Protein AF-A0A803M7W9-F1 (afdb_monomer)

Mean predicted aligned error: 14.73 Å

pLDDT: mean 76.26, std 19.42, range [33.97, 96.56]

Structure (mmCIF, N/CA/C/O backbone):
data_AF-A0A803M7W9-F1
#
_entry.id   AF-A0A803M7W9-F1
#
loop_
_atom_site.group_PDB
_atom_site.id
_atom_site.type_symbol
_atom_site.label_atom_id
_atom_site.label_alt_id
_atom_site.label_comp_id
_atom_site.label_asym_id
_atom_site.label_entity_id
_atom_site.label_seq_id
_atom_site.pdbx_PDB_ins_code
_atom_site.Cartn_x
_atom_site.Cartn_y
_atom_site.Cartn_z
_atom_site.occupancy
_atom_site.B_iso_or_equiv
_atom_site.auth_seq_id
_atom_site.auth_comp_id
_atom_site.auth_asym_id
_atom_site.auth_atom_id
_atom_site.pdbx_PDB_model_num
ATOM 1 N N . MET A 1 1 ? 50.400 -25.600 -56.931 1.00 33.97 1 MET A N 1
ATOM 2 C CA . MET A 1 1 ? 50.705 -24.636 -55.853 1.00 33.97 1 MET A CA 1
ATOM 3 C C . MET A 1 1 ? 49.867 -23.385 -56.108 1.00 33.97 1 MET A C 1
ATOM 5 O O . MET A 1 1 ? 50.230 -22.565 -56.934 1.00 33.97 1 MET A O 1
ATOM 9 N N . GLN A 1 2 ? 48.670 -23.325 -55.527 1.00 36.06 2 GLN A N 1
ATOM 10 C CA . GLN A 1 2 ? 47.746 -22.185 -55.587 1.00 36.06 2 GLN A CA 1
ATOM 11 C C . GLN A 1 2 ? 47.377 -21.921 -54.132 1.00 36.06 2 GLN A C 1
ATOM 13 O O . GLN A 1 2 ? 46.482 -22.555 -53.584 1.00 36.06 2 GLN A O 1
ATOM 18 N N . VAL A 1 3 ? 48.189 -21.105 -53.475 1.00 47.28 3 VAL A N 1
ATOM 19 C CA . VAL A 1 3 ? 47.951 -20.665 -52.103 1.00 47.28 3 VAL A CA 1
ATOM 20 C C . VAL A 1 3 ? 47.533 -19.197 -52.202 1.00 47.28 3 VAL A C 1
ATOM 22 O O . VAL A 1 3 ? 48.064 -18.476 -53.047 1.00 47.28 3 VAL A O 1
ATOM 25 N N . TRP A 1 4 ? 46.602 -18.789 -51.337 1.00 38.56 4 TRP A N 1
ATOM 26 C CA . TRP A 1 4 ? 46.181 -17.406 -51.062 1.00 38.56 4 TRP A CA 1
ATOM 27 C C . TRP A 1 4 ? 45.102 -16.800 -51.976 1.00 38.56 4 TRP A C 1
ATOM 29 O O . TRP A 1 4 ? 45.329 -15.832 -52.696 1.00 38.56 4 TRP A O 1
ATOM 39 N N . ARG A 1 5 ? 43.862 -17.301 -51.867 1.00 45.03 5 ARG A N 1
ATOM 40 C CA . ARG A 1 5 ? 42.649 -16.506 -52.170 1.00 45.03 5 ARG A CA 1
ATOM 41 C C . ARG A 1 5 ? 41.534 -16.600 -51.111 1.00 45.03 5 ARG A C 1
ATOM 43 O O . ARG A 1 5 ? 40.430 -16.140 -51.372 1.00 45.03 5 ARG A O 1
ATOM 50 N N . SER A 1 6 ? 41.803 -17.145 -49.918 1.00 45.88 6 SER A N 1
ATOM 51 C CA . SER A 1 6 ? 40.768 -17.381 -48.891 1.00 45.88 6 SER A CA 1
ATOM 52 C C . SER A 1 6 ? 40.948 -16.633 -47.562 1.00 45.88 6 SER A C 1
ATOM 54 O O . SER A 1 6 ? 39.959 -16.455 -46.861 1.00 45.88 6 SER A O 1
ATOM 56 N N . GLU A 1 7 ? 42.140 -16.148 -47.198 1.00 44.06 7 GLU A N 1
ATOM 57 C CA . GLU A 1 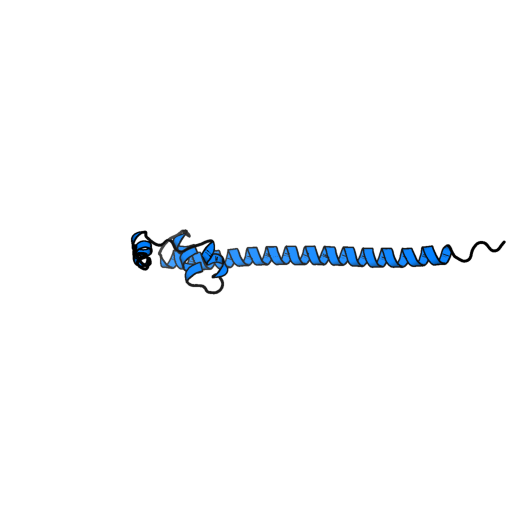7 ? 42.350 -15.581 -45.847 1.00 44.06 7 GLU A CA 1
ATOM 58 C C . GLU A 1 7 ? 41.916 -14.119 -45.683 1.00 44.06 7 GLU A C 1
ATOM 60 O O . GLU A 1 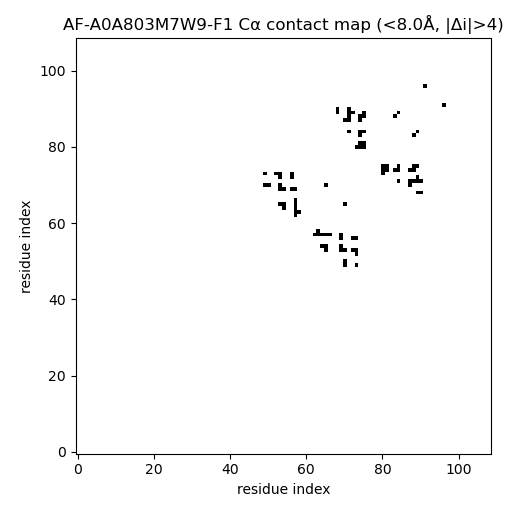7 ? 41.467 -13.738 -44.603 1.00 44.06 7 GLU A O 1
ATOM 65 N N . VAL A 1 8 ? 41.951 -13.312 -46.748 1.00 47.84 8 VAL A N 1
ATOM 66 C CA . VAL A 1 8 ? 41.541 -11.893 -46.674 1.00 47.84 8 VAL A CA 1
ATOM 67 C C . VAL A 1 8 ? 40.015 -11.746 -46.652 1.00 47.84 8 VAL A C 1
ATOM 69 O O . VAL A 1 8 ? 39.475 -10.840 -46.028 1.00 47.84 8 VAL A O 1
ATOM 72 N N . VAL A 1 9 ? 39.291 -12.668 -47.293 1.00 51.97 9 VAL A N 1
ATOM 73 C CA . VAL A 1 9 ? 37.819 -12.642 -47.308 1.00 51.97 9 VAL A CA 1
ATOM 74 C C . VAL A 1 9 ? 37.250 -13.101 -45.961 1.00 51.97 9 VAL A C 1
ATOM 76 O O . VAL A 1 9 ? 36.234 -12.572 -45.522 1.00 51.97 9 VAL A O 1
ATOM 79 N N . PHE A 1 10 ? 37.926 -14.017 -45.260 1.00 42.16 10 PHE A N 1
ATOM 80 C CA . PHE A 1 10 ? 37.478 -14.507 -43.952 1.00 42.16 10 PHE A CA 1
ATOM 81 C C . PHE A 1 10 ? 37.709 -13.502 -42.813 1.00 42.16 10 PHE A C 1
ATOM 83 O O . PHE A 1 10 ? 36.882 -13.402 -41.910 1.00 42.16 10 PHE A O 1
ATOM 90 N N . THR A 1 11 ? 38.790 -12.720 -42.866 1.00 45.00 11 THR A N 1
ATOM 91 C CA . THR A 1 11 ? 39.083 -11.697 -41.845 1.00 45.00 11 THR A CA 1
ATOM 92 C C . THR A 1 11 ? 38.130 -10.503 -41.941 1.00 45.00 11 THR A C 1
ATOM 94 O O . THR A 1 11 ? 37.553 -10.104 -40.934 1.00 45.00 11 THR A O 1
ATOM 97 N N . VAL A 1 12 ? 37.828 -10.016 -43.150 1.00 51.59 12 VAL A N 1
ATOM 98 C CA . VAL A 1 12 ? 36.891 -8.888 -43.332 1.00 51.59 12 VAL A CA 1
ATOM 99 C C . VAL A 1 12 ? 35.432 -9.267 -43.016 1.00 51.59 12 VAL A C 1
ATOM 101 O O . VAL A 1 12 ? 34.647 -8.412 -42.603 1.00 51.59 12 VAL A O 1
ATOM 104 N N . LEU A 1 13 ? 35.038 -10.537 -43.169 1.00 45.91 13 LEU A N 1
ATOM 105 C CA . LEU A 1 13 ? 33.696 -11.008 -42.789 1.00 45.91 13 LEU A CA 1
ATOM 106 C C . LEU A 1 13 ? 33.523 -11.140 -41.267 1.00 45.91 13 LEU A C 1
ATOM 108 O O . LEU A 1 13 ? 32.480 -10.740 -40.753 1.00 45.91 13 LEU A O 1
ATOM 112 N N . LEU A 1 14 ? 34.546 -11.605 -40.541 1.00 48.97 14 LEU A N 1
ATOM 113 C CA . LEU A 1 14 ? 34.492 -11.724 -39.078 1.00 48.97 14 LEU A CA 1
ATOM 114 C C . LEU A 1 14 ? 34.561 -10.360 -38.368 1.00 48.97 14 LEU A C 1
ATOM 116 O O . LEU A 1 14 ? 33.850 -10.151 -37.382 1.00 48.97 14 LEU A O 1
ATOM 120 N N . ASP A 1 15 ? 35.318 -9.396 -38.899 1.00 44.28 15 ASP A N 1
ATOM 121 C CA . ASP A 1 15 ? 35.397 -8.045 -38.323 1.00 44.28 15 ASP A CA 1
ATOM 122 C C . ASP A 1 15 ? 34.069 -7.265 -38.455 1.00 44.28 15 ASP A C 1
ATOM 124 O O . ASP A 1 15 ? 33.672 -6.531 -37.547 1.00 44.28 15 ASP A O 1
ATOM 128 N N . ASN A 1 16 ? 33.303 -7.499 -39.530 1.00 45.59 16 ASN A N 1
ATOM 129 C CA . ASN A 1 16 ? 31.977 -6.895 -39.742 1.00 45.59 16 ASN A CA 1
ATOM 130 C C . ASN A 1 16 ? 30.863 -7.486 -38.855 1.00 45.59 16 ASN A C 1
ATOM 132 O O . ASN A 1 16 ? 29.807 -6.863 -38.674 1.00 45.59 16 ASN A O 1
ATOM 136 N N . GLU A 1 17 ? 31.060 -8.691 -38.326 1.00 47.12 17 GLU A N 1
ATOM 137 C CA . GLU A 1 17 ? 30.084 -9.392 -37.487 1.00 47.12 17 GLU A CA 1
ATOM 138 C C . GLU A 1 17 ? 30.310 -9.073 -35.996 1.00 47.12 17 GLU A C 1
ATOM 140 O O . GLU A 1 17 ? 29.358 -8.787 -35.263 1.00 47.12 17 GLU A O 1
ATOM 145 N N . VAL A 1 18 ? 31.577 -8.947 -35.575 1.00 51.62 18 VAL A N 1
ATOM 146 C CA . VAL A 1 18 ? 31.982 -8.543 -34.214 1.00 51.62 18 VAL A CA 1
ATOM 147 C C . VAL A 1 18 ? 31.575 -7.101 -33.875 1.00 51.62 18 VAL A C 1
ATOM 149 O O . VAL A 1 18 ? 31.177 -6.827 -32.735 1.00 51.62 18 VAL A O 1
ATOM 152 N N . ASP A 1 19 ? 31.617 -6.174 -34.837 1.00 50.53 19 ASP A N 1
ATOM 153 C CA . ASP A 1 19 ? 31.174 -4.788 -34.620 1.00 50.53 19 ASP A CA 1
ATOM 154 C C . ASP A 1 19 ? 29.651 -4.639 -34.556 1.00 50.53 19 ASP A C 1
ATOM 156 O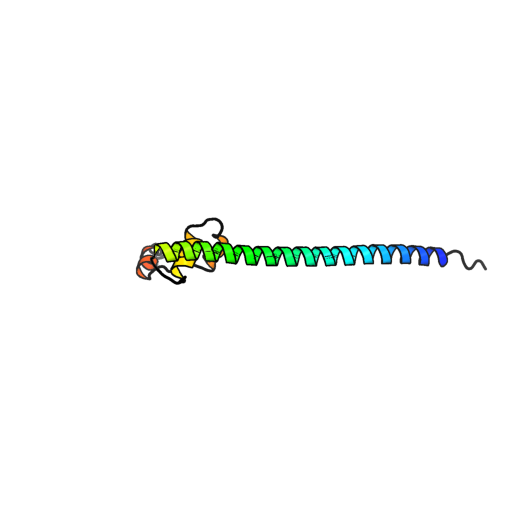 O . ASP A 1 19 ? 29.137 -3.902 -33.704 1.00 50.53 19 ASP A O 1
ATOM 160 N N . ARG A 1 20 ? 28.907 -5.421 -35.349 1.00 54.78 20 ARG A N 1
ATOM 161 C CA . ARG A 1 20 ? 27.443 -5.503 -35.231 1.00 54.78 20 ARG A CA 1
ATOM 162 C C . ARG A 1 20 ? 27.012 -6.079 -33.882 1.00 54.78 20 ARG A C 1
ATOM 164 O O . ARG A 1 20 ? 26.063 -5.577 -33.278 1.00 54.78 20 ARG A O 1
ATOM 171 N N . ASP A 1 21 ? 27.733 -7.068 -33.363 1.00 56.62 21 ASP A N 1
ATOM 172 C CA . ASP A 1 21 ? 27.448 -7.658 -32.053 1.00 56.62 21 ASP A CA 1
ATOM 173 C C . ASP A 1 21 ? 27.929 -6.810 -30.869 1.00 56.62 21 ASP A C 1
ATOM 175 O O . ASP A 1 21 ? 27.348 -6.891 -29.782 1.00 56.62 21 ASP A O 1
ATOM 179 N N . ARG A 1 22 ? 28.940 -5.947 -31.037 1.00 58.50 22 ARG A N 1
ATOM 180 C CA . ARG A 1 22 ? 29.287 -4.921 -30.034 1.00 58.50 22 ARG A CA 1
ATOM 181 C C . ARG A 1 22 ? 28.228 -3.827 -29.953 1.00 58.50 22 ARG A C 1
ATOM 183 O O . ARG A 1 22 ? 27.827 -3.479 -28.841 1.00 58.50 22 ARG A O 1
ATOM 190 N N . GLY A 1 23 ? 27.733 -3.338 -31.092 1.00 62.47 23 GLY A N 1
ATOM 191 C CA . GLY A 1 23 ? 26.617 -2.388 -31.138 1.00 62.47 23 GLY A CA 1
ATOM 192 C C . GLY A 1 23 ? 25.355 -2.963 -30.493 1.00 62.47 23 GLY A C 1
ATOM 193 O O . GLY A 1 23 ? 24.776 -2.349 -29.601 1.00 62.47 23 GLY A O 1
ATOM 194 N N . ARG A 1 24 ? 25.001 -4.206 -30.840 1.00 60.47 24 ARG A N 1
ATOM 195 C CA . ARG A 1 24 ? 23.835 -4.908 -30.280 1.00 60.47 24 ARG A CA 1
ATOM 196 C C . ARG A 1 24 ? 23.965 -5.181 -28.778 1.00 60.47 24 ARG A C 1
ATOM 198 O O . ARG A 1 24 ? 22.987 -5.041 -28.050 1.00 60.47 24 ARG A O 1
ATOM 205 N N . ARG A 1 25 ? 25.160 -5.539 -28.285 1.00 59.97 25 ARG A N 1
ATOM 206 C CA . ARG A 1 25 ? 25.415 -5.730 -26.843 1.00 59.97 25 ARG A CA 1
ATOM 207 C C . ARG A 1 25 ? 25.360 -4.423 -26.056 1.00 59.97 25 ARG A C 1
ATOM 209 O O . ARG A 1 25 ? 24.786 -4.422 -24.971 1.00 59.97 25 ARG A O 1
ATOM 216 N N . ARG A 1 26 ? 25.897 -3.323 -26.597 1.00 62.72 26 ARG A N 1
ATOM 217 C CA . ARG A 1 26 ? 25.788 -1.988 -25.980 1.00 62.72 26 ARG A CA 1
ATOM 218 C C . ARG A 1 26 ? 24.337 -1.525 -25.913 1.00 62.72 26 ARG A C 1
ATOM 220 O O . ARG A 1 26 ? 23.860 -1.215 -24.832 1.00 62.72 26 ARG A O 1
ATOM 227 N N . GLN A 1 27 ? 23.609 -1.617 -27.021 1.00 68.00 27 GLN A N 1
ATOM 228 C CA . GLN A 1 27 ? 22.204 -1.216 -27.094 1.00 68.00 27 GLN A CA 1
ATOM 229 C C . GLN A 1 27 ? 21.302 -2.085 -26.198 1.00 68.00 27 GLN A C 1
ATOM 231 O O . GLN A 1 27 ? 20.398 -1.581 -25.538 1.00 68.00 27 GLN A O 1
ATOM 236 N N . LYS A 1 28 ? 21.589 -3.392 -26.093 1.00 71.25 28 LYS A N 1
ATOM 237 C CA . LYS A 1 28 ? 20.929 -4.286 -25.128 1.00 71.25 28 LYS A CA 1
ATOM 238 C C . LYS A 1 28 ? 21.257 -3.907 -23.680 1.00 71.25 28 LYS A C 1
ATOM 240 O O . LYS A 1 28 ? 20.363 -3.925 -22.844 1.00 71.25 28 LYS A O 1
ATOM 245 N N . GLY A 1 29 ? 22.509 -3.558 -23.379 1.00 74.56 29 GLY A N 1
ATOM 246 C CA . GLY A 1 29 ? 22.921 -3.081 -22.056 1.00 74.56 29 GLY A CA 1
ATOM 247 C C . GLY A 1 29 ? 22.233 -1.773 -21.659 1.00 74.56 29 GLY A C 1
ATOM 248 O O . GLY A 1 29 ? 21.714 -1.669 -20.552 1.00 74.56 29 GLY A O 1
ATOM 249 N N . GLU A 1 30 ? 22.152 -0.814 -22.581 1.00 82.50 30 GLU A N 1
ATOM 250 C CA . GLU A 1 30 ? 21.441 0.456 -22.396 1.00 82.50 30 GLU A CA 1
ATOM 251 C C . GLU A 1 30 ? 19.937 0.248 -22.200 1.00 82.50 30 GLU A C 1
ATOM 253 O O . GLU A 1 30 ? 19.356 0.849 -21.301 1.00 82.50 30 GLU A O 1
ATOM 258 N N . TYR A 1 31 ? 19.313 -0.651 -22.969 1.00 81.75 31 TYR A N 1
ATOM 259 C CA . TYR A 1 31 ? 17.903 -1.004 -22.788 1.00 81.75 31 TYR A CA 1
ATOM 260 C C . TYR A 1 31 ? 17.640 -1.628 -21.413 1.00 81.75 31 TYR A C 1
ATOM 262 O O . TYR A 1 31 ? 16.703 -1.237 -20.722 1.00 81.75 31 TYR A O 1
ATOM 270 N N . LEU A 1 32 ? 18.486 -2.572 -20.986 1.00 84.56 32 LEU A N 1
ATOM 271 C CA . LEU A 1 32 ? 18.369 -3.198 -19.668 1.00 84.56 32 LEU A CA 1
ATOM 272 C C . LEU A 1 32 ? 18.569 -2.180 -18.539 1.00 84.56 32 LEU A C 1
ATOM 274 O O . LEU A 1 32 ? 17.855 -2.229 -17.539 1.00 84.56 32 LEU A O 1
ATOM 278 N N . LEU A 1 33 ? 19.506 -1.241 -18.694 1.00 83.62 33 LEU A N 1
ATOM 279 C CA . LEU A 1 33 ? 19.714 -0.162 -17.732 1.00 83.62 33 LEU A CA 1
ATOM 280 C C . LEU A 1 33 ? 18.506 0.781 -17.678 1.00 83.62 33 LEU A C 1
ATOM 282 O O . LEU A 1 33 ? 18.021 1.084 -16.590 1.00 83.62 33 LEU A O 1
ATOM 286 N N . ALA A 1 34 ? 17.998 1.205 -18.835 1.00 89.25 34 ALA A N 1
ATOM 287 C CA . ALA A 1 34 ? 16.834 2.076 -18.929 1.00 89.25 34 ALA A CA 1
ATOM 288 C C . ALA A 1 34 ? 15.586 1.418 -18.327 1.00 89.25 34 ALA A C 1
ATOM 290 O O . ALA A 1 34 ? 14.879 2.059 -17.551 1.00 89.25 34 ALA A O 1
ATOM 291 N N . GLU A 1 35 ? 15.342 0.135 -18.609 1.00 91.50 35 GLU A N 1
ATOM 292 C CA . GLU A 1 35 ? 14.214 -0.594 -18.024 1.00 91.50 35 GLU A CA 1
ATOM 293 C C . GLU A 1 35 ? 14.388 -0.760 -16.510 1.00 91.50 35 GLU A C 1
ATOM 295 O O . GLU A 1 35 ? 13.444 -0.520 -15.763 1.00 91.50 35 GLU A O 1
ATOM 300 N N . ASN A 1 36 ? 15.597 -1.056 -16.021 1.00 92.06 36 ASN A N 1
ATOM 301 C CA . ASN A 1 36 ? 15.863 -1.106 -14.581 1.00 92.06 36 ASN A CA 1
ATOM 302 C C . ASN A 1 36 ? 15.587 0.237 -13.894 1.00 92.06 36 ASN A C 1
ATOM 304 O O . ASN A 1 36 ? 14.890 0.265 -12.881 1.00 92.06 36 ASN A O 1
ATOM 308 N N . ILE A 1 37 ? 16.078 1.349 -14.449 1.00 92.62 37 ILE A N 1
ATOM 309 C CA . ILE A 1 37 ? 15.814 2.698 -13.924 1.00 92.62 37 ILE A CA 1
ATOM 310 C C . ILE A 1 37 ? 14.309 2.977 -13.927 1.00 92.62 37 ILE A C 1
ATOM 312 O O . ILE A 1 37 ? 13.750 3.426 -12.927 1.00 92.62 37 ILE A O 1
ATOM 316 N N . ARG A 1 38 ? 13.622 2.648 -15.022 1.00 92.50 38 ARG A N 1
ATOM 317 C CA . ARG A 1 38 ? 12.176 2.830 -15.154 1.00 92.50 38 ARG A CA 1
ATOM 318 C C . ARG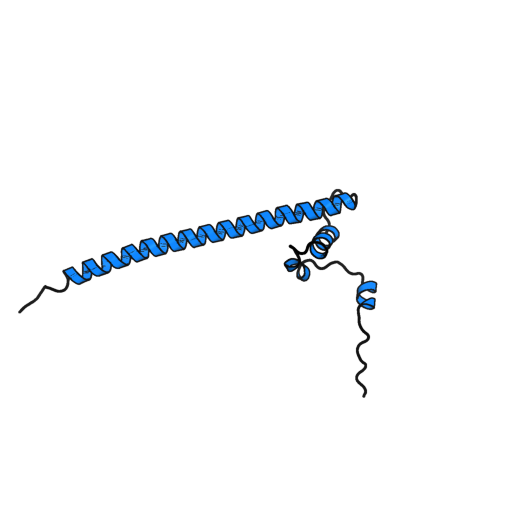 A 1 38 ? 11.393 2.035 -14.111 1.00 92.50 38 ARG A C 1
ATOM 320 O O . ARG A 1 38 ? 10.423 2.546 -13.551 1.00 92.50 38 ARG A O 1
ATOM 327 N N . LEU A 1 39 ? 11.806 0.800 -13.834 1.00 92.25 39 LEU A N 1
ATOM 328 C CA . LEU A 1 39 ? 11.208 -0.043 -12.800 1.00 92.25 39 LEU A CA 1
ATOM 329 C C . LEU A 1 39 ? 11.451 0.520 -11.393 1.00 92.25 39 LEU A C 1
ATOM 331 O O . LEU A 1 39 ? 10.527 0.490 -10.580 1.00 92.25 39 LEU A O 1
ATOM 335 N N . GLN A 1 40 ? 12.639 1.069 -11.108 1.00 92.12 40 GLN A N 1
ATOM 336 C CA . GLN A 1 40 ? 12.907 1.746 -9.831 1.00 92.12 40 GLN A CA 1
ATOM 337 C C . GLN A 1 40 ? 12.007 2.972 -9.643 1.00 92.12 40 GLN A C 1
ATOM 339 O O . GLN A 1 40 ? 11.304 3.058 -8.639 1.00 92.12 40 GLN A O 1
ATOM 344 N N . LEU A 1 41 ? 11.926 3.851 -10.646 1.00 93.69 41 LEU A N 1
ATOM 345 C CA . LEU A 1 41 ? 11.078 5.049 -10.597 1.00 9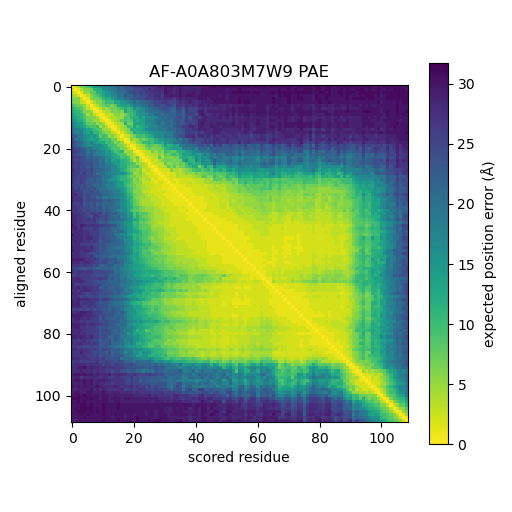3.69 41 LEU A CA 1
ATOM 346 C C . LEU A 1 41 ? 9.594 4.707 -10.401 1.00 93.69 41 LEU A C 1
ATOM 348 O O . LEU A 1 41 ? 8.877 5.387 -9.668 1.00 93.69 41 LEU A O 1
ATOM 352 N N . ARG A 1 42 ? 9.115 3.623 -11.025 1.00 94.62 42 ARG A N 1
ATOM 353 C CA . ARG A 1 42 ? 7.747 3.128 -10.809 1.00 94.62 42 ARG A CA 1
ATOM 354 C C . ARG A 1 42 ? 7.508 2.690 -9.366 1.00 94.62 42 ARG A C 1
ATOM 356 O O . ARG A 1 42 ? 6.440 2.978 -8.831 1.00 94.62 42 ARG A O 1
ATOM 363 N N . ARG A 1 43 ? 8.476 2.014 -8.738 1.00 93.94 43 ARG A N 1
ATOM 364 C CA . ARG A 1 43 ? 8.385 1.623 -7.323 1.00 93.94 43 ARG A CA 1
ATOM 365 C C . ARG A 1 43 ? 8.369 2.836 -6.402 1.00 93.94 43 ARG A C 1
ATOM 367 O O . ARG A 1 43 ? 7.523 2.899 -5.520 1.00 93.94 43 ARG A O 1
ATOM 374 N N . GLU A 1 44 ? 9.246 3.807 -6.631 1.00 94.62 44 GLU A N 1
ATOM 375 C CA . GLU A 1 44 ? 9.273 5.047 -5.846 1.00 94.62 44 GLU A CA 1
ATOM 376 C C . GLU A 1 44 ? 7.936 5.788 -5.932 1.00 94.62 44 GLU A C 1
ATOM 378 O O . GLU A 1 44 ? 7.365 6.157 -4.905 1.00 94.62 44 GLU A O 1
ATOM 383 N N . LYS A 1 45 ? 7.371 5.912 -7.141 1.00 94.81 45 LYS A N 1
ATOM 384 C CA . LYS A 1 45 ? 6.078 6.578 -7.324 1.00 94.81 45 LYS A CA 1
ATOM 385 C C . LYS A 1 45 ? 4.923 5.829 -6.666 1.00 94.81 45 LYS A C 1
ATOM 387 O O . LYS A 1 45 ? 4.014 6.460 -6.130 1.00 94.81 45 LYS A O 1
ATOM 392 N N . LEU A 1 46 ? 4.960 4.496 -6.688 1.00 94.44 46 LEU A N 1
ATOM 393 C CA . LEU A 1 46 ? 3.996 3.667 -5.971 1.00 94.44 46 LEU A CA 1
ATOM 394 C C . LEU A 1 46 ? 4.048 3.952 -4.465 1.00 94.44 46 LEU A C 1
ATOM 396 O O . LEU A 1 46 ? 3.001 4.173 -3.866 1.00 94.44 46 LEU A O 1
ATOM 400 N N . ILE A 1 47 ? 5.244 3.977 -3.868 1.00 94.75 47 ILE A N 1
ATOM 401 C CA . ILE A 1 47 ? 5.420 4.231 -2.431 1.00 94.75 47 ILE A CA 1
ATOM 402 C C . ILE A 1 47 ? 4.935 5.636 -2.063 1.00 94.75 47 ILE A C 1
ATOM 404 O O . ILE A 1 47 ? 4.255 5.791 -1.051 1.00 94.75 47 ILE A O 1
ATOM 408 N N . GLU A 1 48 ? 5.244 6.647 -2.876 1.00 95.31 48 GLU A N 1
ATOM 409 C CA . GLU A 1 48 ? 4.791 8.026 -2.661 1.00 95.31 48 GLU A CA 1
ATOM 410 C C . GLU A 1 48 ? 3.258 8.117 -2.636 1.00 95.31 48 GLU A C 1
ATOM 412 O O . GLU A 1 48 ? 2.685 8.635 -1.677 1.00 95.31 48 GLU A O 1
ATOM 417 N N . LEU A 1 49 ? 2.592 7.576 -3.664 1.00 94.94 49 LEU A N 1
ATOM 418 C CA . LEU A 1 49 ? 1.131 7.594 -3.754 1.00 94.94 49 LEU A CA 1
ATOM 419 C C . LEU A 1 49 ? 0.497 6.795 -2.614 1.00 94.94 49 LEU A C 1
ATOM 421 O O . LEU A 1 49 ? -0.381 7.308 -1.931 1.00 94.94 49 LEU A O 1
ATOM 425 N N . PHE A 1 50 ? 1.005 5.591 -2.347 1.00 95.00 50 PHE A N 1
ATOM 426 C CA . PHE A 1 50 ? 0.503 4.744 -1.269 1.00 95.00 50 PHE A CA 1
ATOM 427 C C . PHE A 1 50 ? 0.639 5.403 0.109 1.00 95.00 50 PHE A C 1
ATOM 429 O O . PHE A 1 50 ? -0.284 5.356 0.920 1.00 95.00 50 PHE A O 1
ATOM 436 N N . SER A 1 51 ? 1.772 6.060 0.369 1.00 95.38 51 SER A N 1
ATOM 437 C CA . SER A 1 51 ? 2.007 6.776 1.627 1.00 95.38 51 SER A CA 1
ATOM 438 C C . SER A 1 51 ? 1.071 7.970 1.778 1.00 95.38 51 SER A C 1
ATOM 440 O O . SER A 1 51 ? 0.593 8.232 2.880 1.00 95.38 51 SER A O 1
ATOM 442 N N . LYS A 1 52 ? 0.793 8.677 0.678 1.00 96.12 52 LYS A N 1
ATOM 443 C CA . LYS A 1 52 ? -0.152 9.792 0.663 1.00 96.12 52 LYS A CA 1
ATOM 444 C C . LYS A 1 52 ? -1.572 9.320 0.966 1.00 96.12 52 LYS A C 1
ATOM 446 O O . LYS A 1 52 ? -2.185 9.852 1.882 1.00 96.12 52 LYS A O 1
ATOM 451 N N . ASP A 1 53 ? -2.046 8.284 0.279 1.00 95.44 53 ASP A N 1
ATOM 452 C CA . ASP A 1 53 ? -3.383 7.731 0.522 1.00 95.44 53 ASP A CA 1
ATOM 453 C C . ASP A 1 53 ? -3.527 7.268 1.981 1.00 95.44 53 ASP A C 1
ATOM 455 O O . ASP A 1 53 ? -4.522 7.539 2.650 1.00 95.44 53 ASP A O 1
ATOM 459 N N . ALA A 1 54 ? -2.499 6.605 2.520 1.00 95.69 54 ALA A N 1
ATOM 460 C CA . ALA A 1 54 ? -2.495 6.157 3.909 1.00 95.69 54 ALA A CA 1
ATOM 461 C C . ALA A 1 54 ? -2.466 7.319 4.910 1.00 95.69 54 ALA A C 1
ATOM 463 O O . ALA A 1 54 ? -3.006 7.199 6.013 1.00 95.69 54 ALA A O 1
ATOM 464 N N . TYR A 1 55 ? -1.836 8.434 4.546 1.00 96.56 55 TYR A N 1
ATOM 465 C CA . TYR A 1 55 ? -1.857 9.652 5.341 1.00 96.56 55 TYR A CA 1
ATOM 466 C C . TYR A 1 55 ? -3.233 10.317 5.325 1.00 96.56 55 TYR A C 1
ATOM 468 O O . TYR A 1 55 ? -3.701 10.725 6.385 1.00 96.56 55 TYR A O 1
ATOM 476 N N . ASP A 1 56 ? -3.921 10.344 4.183 1.00 95.81 56 ASP A N 1
ATOM 477 C C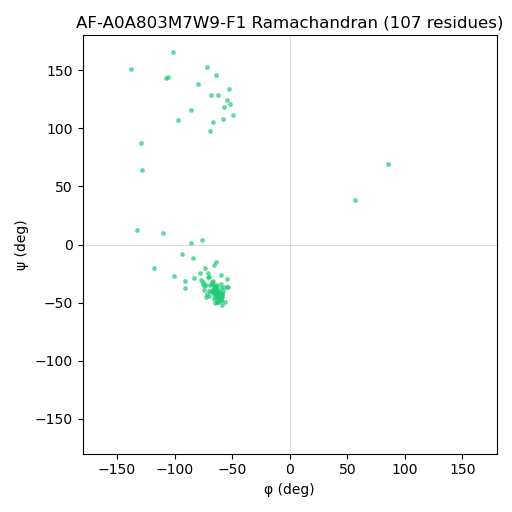A . ASP A 1 56 ? -5.284 10.876 4.090 1.00 95.81 56 ASP A CA 1
ATOM 478 C C . ASP A 1 56 ? -6.230 10.111 5.042 1.00 95.81 56 ASP A C 1
ATOM 480 O O . ASP A 1 56 ? -6.932 10.725 5.848 1.00 95.81 56 ASP A O 1
ATOM 484 N N . PHE A 1 57 ? -6.130 8.775 5.097 1.00 93.38 57 PHE A N 1
ATOM 485 C CA . PHE A 1 57 ? -6.843 7.968 6.104 1.00 93.38 57 PHE A CA 1
ATOM 486 C C . PHE A 1 57 ? -6.420 8.261 7.552 1.00 93.38 57 PHE A C 1
ATOM 488 O O . PHE A 1 57 ? -7.242 8.187 8.467 1.00 93.38 57 PHE A O 1
ATOM 495 N N . ALA A 1 58 ? -5.146 8.577 7.794 1.00 95.38 58 ALA A N 1
ATOM 496 C CA . ALA A 1 58 ? -4.675 8.949 9.127 1.00 95.38 58 ALA A CA 1
ATOM 497 C C . ALA A 1 58 ? -5.272 10.287 9.589 1.00 95.38 58 ALA A C 1
ATOM 499 O O . ALA A 1 58 ? -5.646 10.427 10.755 1.00 95.38 58 ALA A O 1
ATOM 500 N N . VAL A 1 59 ? -5.388 11.253 8.673 1.00 95.50 59 VAL A N 1
ATOM 501 C CA . VAL A 1 59 ? -6.008 12.559 8.924 1.00 95.50 59 VAL A CA 1
ATOM 502 C C . VAL A 1 59 ? -7.499 12.400 9.220 1.00 95.50 59 VAL A C 1
ATOM 504 O O . VAL A 1 59 ? -7.985 13.003 10.179 1.00 95.50 59 VAL A O 1
ATOM 507 N N . GLU A 1 60 ? -8.208 11.544 8.476 1.00 93.75 60 GLU A N 1
ATOM 508 C CA . GLU A 1 60 ? -9.608 11.196 8.764 1.00 93.75 60 GLU A CA 1
ATOM 509 C C . GLU A 1 60 ? -9.780 10.598 10.174 1.00 93.75 60 GLU A C 1
ATOM 511 O O . GLU A 1 60 ? -10.703 10.971 10.901 1.00 93.75 60 GLU A O 1
ATOM 516 N N . ASP A 1 61 ? -8.844 9.747 10.613 1.00 93.12 61 ASP A N 1
ATOM 517 C CA . ASP A 1 61 ? -8.790 9.188 11.977 1.00 93.12 61 ASP A CA 1
ATOM 518 C C . ASP A 1 61 ? -8.265 10.187 13.036 1.00 93.12 61 ASP A C 1
ATOM 520 O O . ASP A 1 61 ? -8.113 9.845 14.212 1.00 93.12 61 ASP A O 1
ATOM 524 N N . ARG A 1 62 ? -7.993 11.442 12.644 1.00 95.06 62 ARG A N 1
ATOM 525 C CA . ARG A 1 62 ? -7.435 12.517 13.487 1.00 95.06 62 ARG A CA 1
ATOM 526 C C . ARG A 1 62 ? -6.103 12.134 14.140 1.00 95.06 62 ARG A C 1
ATOM 528 O O . ARG A 1 62 ? -5.838 12.472 15.298 1.00 95.06 62 ARG A O 1
ATOM 535 N N . LYS A 1 63 ? -5.253 11.415 13.405 1.00 93.62 63 LYS A N 1
ATOM 536 C CA . LYS A 1 63 ? -3.901 11.024 13.821 1.00 93.62 63 LYS A CA 1
ATOM 537 C C . LYS A 1 63 ? -2.851 11.841 13.086 1.00 93.62 63 LYS A C 1
ATOM 539 O O . LYS A 1 63 ? -2.967 12.122 11.902 1.00 93.62 63 LYS A O 1
ATOM 544 N N . SER A 1 64 ? -1.770 12.154 13.793 1.00 92.19 64 SER A N 1
ATOM 545 C CA . SER A 1 64 ? -0.578 12.797 13.231 1.00 92.19 64 SER A CA 1
ATOM 546 C C . SER A 1 64 ? 0.426 11.805 12.630 1.00 92.19 64 SER A C 1
ATOM 548 O O . SER A 1 64 ? 1.487 12.218 12.169 1.00 92.19 64 SER A O 1
ATOM 550 N N . PHE A 1 65 ? 0.125 10.502 12.650 1.00 92.94 65 PHE A N 1
ATOM 551 C CA . PHE A 1 65 ? 1.015 9.447 12.170 1.00 92.94 65 PHE A CA 1
ATOM 552 C C . PHE A 1 65 ? 0.258 8.391 11.362 1.00 92.94 65 PHE A C 1
ATOM 554 O O . PHE A 1 65 ? -0.913 8.098 11.619 1.00 92.94 65 PHE A O 1
ATOM 561 N N . VAL A 1 66 ? 0.963 7.761 10.422 1.00 95.12 66 VAL A N 1
ATOM 562 C CA . VAL A 1 66 ? 0.455 6.619 9.659 1.00 95.12 66 VAL A CA 1
ATOM 563 C C . VAL A 1 66 ? 0.716 5.336 10.446 1.00 95.12 66 VAL A C 1
ATOM 565 O O . VAL A 1 66 ? 1.860 4.970 10.700 1.00 95.12 66 VAL A O 1
ATOM 568 N N . GLY A 1 67 ? -0.350 4.653 10.861 1.00 92.31 67 GLY A N 1
ATOM 569 C CA . GLY A 1 67 ? -0.285 3.327 11.465 1.00 92.31 67 GLY A CA 1
ATOM 570 C C . GLY A 1 67 ? -0.658 2.232 10.468 1.00 92.31 67 GLY A C 1
ATOM 571 O O . GLY A 1 67 ? -1.281 2.495 9.441 1.00 92.31 67 GLY A O 1
ATOM 572 N N . TYR A 1 68 ? -0.359 0.977 10.818 1.00 92.44 68 TYR A N 1
ATOM 573 C CA . TYR A 1 68 ? -0.683 -0.188 9.981 1.00 92.44 68 TYR A CA 1
ATOM 574 C C . TYR A 1 68 ? -2.165 -0.249 9.581 1.00 92.44 68 TYR A C 1
ATOM 576 O O . TYR A 1 68 ? -2.486 -0.603 8.453 1.00 92.44 68 TYR A O 1
ATOM 584 N N . LYS A 1 69 ? -3.078 0.144 10.480 1.00 92.56 69 LYS A N 1
ATOM 585 C CA . LYS A 1 69 ? -4.517 0.171 10.180 1.00 92.56 69 LYS A CA 1
ATOM 586 C C . LYS A 1 69 ? -4.866 1.090 9.001 1.00 92.56 69 LYS A C 1
ATOM 588 O O . LYS A 1 69 ? -5.781 0.769 8.253 1.00 92.56 69 LYS A O 1
ATOM 593 N N . HIS A 1 70 ? -4.140 2.199 8.823 1.00 94.31 70 HIS A N 1
ATOM 594 C CA . HIS A 1 70 ? -4.359 3.118 7.707 1.00 94.31 70 HIS A CA 1
ATOM 595 C C . HIS A 1 70 ? -3.850 2.484 6.409 1.00 94.31 70 HIS A C 1
ATOM 597 O O . HIS A 1 70 ? -4.588 2.446 5.434 1.00 94.31 70 HIS A O 1
ATOM 603 N N . LEU A 1 71 ? -2.653 1.880 6.431 1.00 94.44 71 LEU A N 1
ATOM 604 C CA . LEU A 1 71 ? -2.092 1.147 5.286 1.00 94.44 71 LEU A CA 1
ATOM 605 C C . LEU A 1 71 ? -3.031 0.029 4.814 1.00 94.44 71 LEU A C 1
ATOM 607 O O . LEU A 1 71 ? -3.363 -0.040 3.634 1.00 94.44 71 LEU A O 1
ATOM 611 N N . ALA A 1 72 ? -3.510 -0.804 5.739 1.00 93.44 72 ALA A N 1
ATOM 612 C CA . ALA A 1 72 ? -4.417 -1.897 5.408 1.00 93.44 72 ALA A CA 1
ATOM 613 C C . ALA A 1 72 ? -5.790 -1.401 4.917 1.00 93.44 72 ALA A C 1
ATOM 615 O O . ALA A 1 72 ? -6.370 -1.999 4.017 1.00 93.44 72 ALA A O 1
ATOM 616 N N . SER A 1 73 ? -6.280 -0.271 5.444 1.00 92.88 73 SER A N 1
ATOM 617 C CA . SER A 1 73 ? -7.525 0.350 4.965 1.00 92.88 73 SER A CA 1
ATOM 618 C C . SER A 1 73 ? -7.414 0.827 3.517 1.00 92.88 73 SER A C 1
ATOM 620 O O . SER A 1 73 ? -8.365 0.655 2.758 1.00 92.88 73 SER A O 1
ATOM 622 N N . VAL A 1 74 ? -6.272 1.406 3.122 1.00 94.75 74 VAL A N 1
ATOM 623 C CA . VAL A 1 74 ? -6.044 1.802 1.723 1.00 94.75 74 VAL A CA 1
ATOM 624 C C . VAL A 1 74 ? -6.043 0.562 0.835 1.00 94.75 74 VAL A C 1
ATOM 626 O O . VAL A 1 74 ? -6.767 0.539 -0.152 1.00 94.75 74 VAL A O 1
ATOM 629 N N . VAL A 1 75 ? -5.286 -0.481 1.198 1.00 94.06 75 VAL A N 1
ATOM 630 C CA . VAL A 1 75 ? -5.185 -1.720 0.402 1.00 94.06 75 VAL A CA 1
ATOM 631 C C . VAL A 1 75 ? -6.550 -2.388 0.215 1.00 94.06 75 VAL A C 1
ATOM 633 O O . VAL A 1 75 ? -6.891 -2.762 -0.900 1.00 94.06 75 VAL A O 1
ATOM 636 N N . CYS A 1 76 ? -7.365 -2.452 1.270 1.00 90.62 76 CYS A N 1
ATOM 637 C CA . CYS A 1 76 ? -8.705 -3.042 1.217 1.00 90.62 76 CYS A CA 1
ATOM 638 C C . CYS A 1 76 ? -9.692 -2.234 0.345 1.00 90.62 76 CYS A C 1
ATOM 640 O O . CYS A 1 76 ? -10.558 -2.802 -0.319 1.00 90.62 76 CYS A O 1
ATOM 642 N N . LYS A 1 77 ? -9.578 -0.898 0.319 1.00 89.88 77 LYS A N 1
ATOM 643 C CA . LYS A 1 77 ? -10.529 -0.020 -0.392 1.00 89.88 77 LYS A CA 1
ATOM 644 C C . LYS A 1 77 ? -10.130 0.277 -1.836 1.00 89.88 77 LYS A C 1
ATOM 646 O O . LYS A 1 77 ? -10.996 0.485 -2.687 1.00 89.88 77 LYS A O 1
ATOM 651 N N . GLU A 1 78 ? -8.835 0.324 -2.122 1.00 91.00 78 GLU A N 1
ATOM 652 C CA . GLU A 1 78 ? -8.298 0.753 -3.408 1.00 91.00 78 GLU A CA 1
ATOM 653 C C . GLU A 1 78 ? -7.971 -0.433 -4.315 1.00 91.00 78 GLU A C 1
ATOM 655 O O . GLU A 1 78 ? -6.939 -1.082 -4.171 1.00 91.00 78 GLU A O 1
ATOM 660 N N . LYS A 1 79 ? -8.785 -0.646 -5.358 1.00 90.62 79 LYS A N 1
ATOM 661 C CA . LYS A 1 79 ? -8.587 -1.739 -6.336 1.00 90.62 79 LYS A CA 1
ATOM 662 C C . LYS A 1 79 ? -7.198 -1.751 -6.980 1.00 90.62 79 LYS A C 1
ATOM 664 O O . LYS A 1 79 ? -6.702 -2.806 -7.359 1.00 90.62 79 LYS A O 1
ATOM 669 N N . ARG A 1 80 ? -6.558 -0.583 -7.121 1.00 92.38 80 ARG A N 1
ATOM 670 C CA . ARG A 1 80 ? -5.201 -0.472 -7.686 1.00 92.38 80 ARG A CA 1
ATOM 671 C C . ARG A 1 80 ? -4.132 -1.140 -6.816 1.00 92.38 80 ARG A C 1
ATOM 673 O O . ARG A 1 80 ? -3.038 -1.377 -7.313 1.00 92.38 80 ARG A O 1
ATOM 680 N N . LEU A 1 81 ? -4.435 -1.408 -5.547 1.00 93.00 81 LEU A N 1
ATOM 681 C CA . LEU A 1 81 ? -3.532 -1.998 -4.563 1.00 93.00 81 LEU A CA 1
ATOM 682 C C . LEU A 1 81 ? -3.911 -3.427 -4.180 1.00 93.00 81 LEU A C 1
ATOM 684 O O . LEU A 1 81 ? -3.303 -3.969 -3.269 1.00 93.00 81 LEU A O 1
ATOM 688 N N . ASP A 1 82 ? -4.855 -4.059 -4.877 1.00 90.06 82 ASP A N 1
ATOM 689 C CA . ASP A 1 82 ? -5.323 -5.408 -4.530 1.00 90.06 82 ASP A CA 1
ATOM 690 C C . ASP A 1 82 ? -4.194 -6.460 -4.562 1.00 90.06 82 ASP A C 1
ATOM 692 O O . ASP A 1 82 ? -4.175 -7.420 -3.801 1.00 90.06 82 ASP A O 1
ATOM 696 N N . PHE A 1 83 ? -3.152 -6.218 -5.363 1.00 91.75 83 PHE A N 1
ATOM 697 C CA . PHE A 1 83 ? -1.933 -7.035 -5.369 1.00 91.75 83 PHE A CA 1
ATOM 698 C C . PHE A 1 83 ? -1.147 -7.002 -4.040 1.00 91.75 83 PHE A C 1
ATOM 700 O O . PHE A 1 83 ? -0.247 -7.817 -3.843 1.00 91.75 83 PHE A O 1
ATOM 707 N N . LEU A 1 84 ? -1.435 -6.046 -3.150 1.00 92.44 84 LEU A N 1
ATOM 708 C CA . LEU A 1 84 ? -0.864 -5.944 -1.806 1.00 92.44 84 LEU A CA 1
ATOM 709 C C . LEU A 1 84 ? -1.727 -6.626 -0.741 1.00 92.44 84 LEU A C 1
ATOM 711 O O . LEU A 1 84 ? -1.255 -6.739 0.388 1.00 92.44 84 LEU A O 1
ATOM 715 N N . SER A 1 85 ? -2.940 -7.087 -1.059 1.00 89.56 85 SER A N 1
ATOM 716 C CA . SER A 1 85 ? -3.880 -7.669 -0.089 1.00 89.56 85 SER A CA 1
ATOM 717 C C . SER A 1 85 ? -3.280 -8.859 0.671 1.00 89.56 85 SER A C 1
ATOM 719 O O . SER A 1 85 ? -3.455 -8.967 1.885 1.00 89.56 85 SER A O 1
ATOM 721 N N . ASP A 1 86 ? -2.473 -9.681 -0.006 1.00 89.75 86 ASP A N 1
ATOM 722 C CA . ASP A 1 86 ? -1.768 -10.819 0.602 1.00 89.75 86 ASP A CA 1
ATOM 723 C C . ASP A 1 86 ? -0.621 -10.397 1.539 1.00 89.75 86 ASP A C 1
ATOM 725 O O . ASP A 1 86 ? -0.226 -11.142 2.437 1.00 89.75 86 ASP A O 1
ATOM 729 N N . PHE A 1 87 ? -0.069 -9.197 1.340 1.00 89.31 87 PHE A N 1
ATOM 730 C CA . PHE A 1 87 ? 1.095 -8.689 2.076 1.00 89.31 87 PHE A CA 1
ATOM 731 C C . PHE A 1 87 ? 0.717 -7.714 3.192 1.00 89.31 87 PHE A C 1
ATOM 733 O O . PHE A 1 87 ? 1.447 -7.579 4.175 1.00 89.31 87 PHE A O 1
ATOM 740 N N . VAL A 1 88 ? -0.411 -7.022 3.039 1.00 89.44 88 VAL A N 1
ATOM 741 C CA . VAL A 1 88 ? -0.934 -6.030 3.980 1.00 89.44 88 VAL A CA 1
ATOM 742 C C . VAL A 1 88 ? -2.396 -6.366 4.294 1.00 89.44 88 VAL A C 1
ATOM 744 O O . VAL A 1 88 ? -3.298 -5.589 3.976 1.00 89.44 88 VAL A O 1
ATOM 747 N N . PRO A 1 89 ? -2.660 -7.526 4.920 1.00 85.25 89 PRO A N 1
ATOM 748 C CA . PRO A 1 89 ? -4.018 -7.915 5.256 1.00 85.25 89 PRO A CA 1
ATOM 749 C C . PRO A 1 89 ? -4.621 -6.944 6.271 1.00 85.25 89 PRO A C 1
ATOM 751 O O . PRO A 1 89 ? -3.937 -6.445 7.181 1.00 85.25 89 PRO A O 1
ATOM 754 N N . GLU A 1 90 ? -5.925 -6.711 6.150 1.00 82.19 90 GLU A N 1
ATOM 755 C CA . GLU A 1 90 ? -6.682 -5.997 7.168 1.00 82.19 90 GLU A CA 1
ATOM 756 C C . GLU A 1 90 ? -6.644 -6.791 8.480 1.00 82.19 90 GLU A C 1
ATOM 758 O O . GLU A 1 90 ? -6.899 -7.996 8.513 1.00 82.19 90 GLU A O 1
ATOM 763 N N . LYS A 1 91 ? -6.268 -6.132 9.586 1.00 72.69 91 LYS A N 1
ATOM 764 C CA . LYS A 1 91 ? -6.252 -6.783 10.902 1.00 72.69 91 LYS A CA 1
ATOM 765 C C . LYS A 1 91 ? -7.689 -7.058 11.338 1.00 72.69 91 LYS A C 1
ATOM 767 O O . LYS A 1 91 ? -8.354 -6.189 11.894 1.00 72.69 91 LYS A O 1
ATOM 772 N N . ILE A 1 92 ? -8.137 -8.283 11.110 1.00 66.69 92 ILE A N 1
ATOM 773 C CA . ILE A 1 92 ? -9.391 -8.825 11.629 1.00 66.69 92 ILE A CA 1
ATOM 774 C C . ILE A 1 92 ? -9.226 -9.254 13.091 1.00 66.69 92 ILE A C 1
ATOM 776 O O . ILE A 1 92 ? -8.205 -9.819 13.486 1.00 66.69 92 ILE A O 1
ATOM 780 N N . THR A 1 93 ? -10.225 -8.954 13.924 1.00 68.50 93 THR A N 1
ATOM 781 C CA . THR A 1 93 ? -10.269 -9.438 15.310 1.00 68.50 93 THR A CA 1
ATOM 782 C C . THR A 1 93 ? -10.564 -10.937 15.328 1.00 68.50 93 THR A C 1
ATOM 784 O O . THR A 1 93 ? -11.222 -11.453 14.424 1.00 68.50 93 THR A O 1
ATOM 787 N N . ALA A 1 94 ? -10.111 -11.643 16.372 1.00 64.56 94 ALA A N 1
ATOM 788 C CA . ALA A 1 94 ? -10.363 -13.080 16.526 1.00 64.56 94 ALA A CA 1
ATOM 789 C C . ALA A 1 94 ? -11.863 -13.414 16.457 1.00 64.56 94 ALA A C 1
ATOM 791 O O . ALA A 1 94 ? -12.248 -14.413 15.863 1.00 64.56 94 ALA A O 1
ATOM 792 N N . GLU A 1 95 ? -12.709 -12.537 16.997 1.00 66.75 95 GLU A N 1
ATOM 793 C CA . GLU A 1 95 ? -14.170 -12.645 16.947 1.00 66.75 95 GLU A CA 1
ATOM 794 C C . GLU A 1 95 ? -14.713 -12.587 15.512 1.00 66.75 95 GLU A C 1
ATOM 796 O O . GLU A 1 95 ? -15.541 -13.415 15.139 1.00 66.75 95 GLU A O 1
ATOM 801 N N . LYS A 1 96 ? -14.213 -11.664 14.678 1.00 67.88 96 LYS A N 1
ATOM 802 C CA . LYS A 1 96 ? -14.598 -11.583 13.260 1.00 67.88 96 LYS A CA 1
ATOM 803 C C . LYS A 1 96 ? -14.099 -12.792 12.468 1.00 67.88 96 LYS A C 1
ATOM 805 O O . LYS A 1 96 ? -14.856 -13.360 11.691 1.00 67.88 96 LYS A O 1
ATOM 810 N N . ALA A 1 97 ? -12.870 -13.239 12.727 1.00 70.75 97 ALA A N 1
ATOM 811 C CA . ALA A 1 97 ? -12.309 -14.432 12.092 1.00 70.75 97 ALA A CA 1
ATOM 812 C C . ALA A 1 97 ? -13.071 -15.718 12.473 1.00 70.75 97 ALA A C 1
ATOM 814 O O . ALA A 1 97 ? -13.257 -16.609 11.646 1.00 70.75 97 ALA A O 1
ATOM 815 N N . LEU A 1 98 ? -13.535 -15.819 13.724 1.00 67.12 98 LEU A N 1
ATOM 816 C CA . LEU A 1 98 ? -14.375 -16.923 14.195 1.00 67.12 98 LEU A CA 1
ATOM 817 C C . LEU A 1 98 ? -15.775 -16.894 13.570 1.00 67.12 98 LEU A C 1
ATOM 819 O O . LEU A 1 98 ? -16.315 -17.957 13.282 1.00 67.12 98 LEU A O 1
ATOM 823 N N . ALA A 1 99 ? -16.343 -15.711 13.328 1.00 71.81 99 ALA A N 1
ATOM 824 C CA . ALA A 1 99 ? -17.650 -15.563 12.689 1.00 71.81 99 ALA A CA 1
ATOM 825 C C . ALA A 1 99 ? -17.644 -15.930 11.191 1.00 71.81 99 ALA A C 1
ATOM 827 O O . ALA A 1 99 ? -18.659 -16.380 10.666 1.00 71.81 99 ALA A O 1
ATOM 828 N N . GLU A 1 100 ? -16.508 -15.773 10.503 1.00 67.12 100 GLU A N 1
ATOM 829 C CA . GLU A 1 100 ? -16.349 -16.122 9.081 1.00 67.12 100 GLU A CA 1
ATOM 830 C C . GLU A 1 100 ? -16.032 -17.609 8.838 1.00 67.12 100 GLU A C 1
ATOM 832 O O . GLU A 1 100 ? -16.124 -18.092 7.703 1.00 67.12 100 GLU A O 1
ATOM 837 N N . ARG A 1 101 ? -15.705 -18.379 9.888 1.00 63.84 101 ARG A N 1
ATOM 838 C CA . ARG A 1 101 ? -15.570 -19.837 9.782 1.00 63.84 101 ARG A CA 1
ATOM 839 C C . ARG A 1 101 ? -16.940 -20.452 9.485 1.00 63.84 101 ARG A C 1
ATOM 841 O O . ARG A 1 101 ? -17.772 -20.600 10.377 1.00 63.84 101 ARG A O 1
ATOM 848 N N . LYS A 1 102 ? -17.152 -20.892 8.239 1.00 62.84 102 LYS A N 1
ATOM 849 C CA . LYS A 1 102 ? -18.213 -21.864 7.930 1.00 62.84 102 LYS A CA 1
ATOM 850 C C . LYS A 1 102 ? -18.040 -23.070 8.869 1.00 62.84 102 LYS A C 1
ATOM 852 O O . LYS A 1 102 ? -16.898 -23.522 9.016 1.00 62.84 102 LYS A O 1
ATOM 857 N N . PRO A 1 103 ? -19.108 -23.584 9.511 1.00 55.47 103 PRO A N 1
ATOM 858 C CA . PRO A 1 103 ? -18.997 -24.791 10.316 1.00 55.47 103 PRO A CA 1
ATOM 859 C C . PRO A 1 103 ? -18.448 -25.890 9.410 1.00 55.47 103 PRO A C 1
ATOM 861 O O . PRO A 1 103 ? -19.035 -26.190 8.371 1.00 55.47 103 PRO A O 1
ATOM 864 N N . ALA A 1 104 ? -17.270 -26.405 9.761 1.00 53.97 104 ALA A N 1
ATOM 865 C CA . ALA A 1 104 ? -16.679 -27.532 9.066 1.00 53.97 104 ALA A CA 1
ATOM 866 C C . ALA A 1 104 ? -17.713 -28.660 9.070 1.00 53.97 104 ALA A C 1
ATOM 868 O O . ALA A 1 104 ? -18.219 -29.019 10.135 1.00 53.97 104 ALA A O 1
ATOM 869 N N . GLU A 1 105 ? -18.051 -29.161 7.882 1.00 57.72 105 GLU A N 1
ATOM 870 C CA . GLU A 1 105 ? -18.840 -30.374 7.723 1.00 57.72 105 GLU A CA 1
ATOM 871 C C . GLU A 1 105 ? -18.219 -31.451 8.613 1.00 57.72 105 GLU A C 1
ATOM 873 O O . GLU A 1 105 ? -17.084 -31.887 8.407 1.00 57.72 105 GLU A O 1
ATOM 878 N N . THR A 1 106 ? -18.945 -31.835 9.659 1.00 54.28 106 THR A N 1
ATOM 879 C CA . THR A 1 106 ? -18.657 -33.040 10.423 1.00 54.28 106 THR A CA 1
ATOM 880 C C . THR A 1 106 ? -18.706 -34.201 9.444 1.00 54.28 106 THR A C 1
ATOM 882 O O . THR A 1 106 ? -19.782 -34.554 8.964 1.00 54.28 106 THR A O 1
ATOM 885 N N . LEU A 1 107 ? -17.538 -34.762 9.126 1.00 56.38 107 LEU A N 1
ATOM 886 C CA . LEU A 1 107 ? -17.432 -36.042 8.436 1.00 56.38 107 LEU A CA 1
ATOM 887 C C . LEU A 1 107 ? -18.284 -37.063 9.210 1.00 56.38 107 LEU A C 1
ATOM 889 O O . LEU A 1 107 ? -18.043 -37.237 10.410 1.00 56.38 107 LEU A O 1
ATOM 893 N N . PRO A 1 108 ? -19.291 -37.698 8.584 1.00 55.34 108 PRO A N 1
ATOM 894 C CA . PRO A 1 108 ? -20.031 -38.766 9.234 1.00 55.34 108 PRO A CA 1
ATOM 895 C C . PRO A 1 108 ? -19.088 -39.966 9.395 1.00 55.34 108 PRO A C 1
ATOM 897 O O . PRO A 1 108 ? -18.383 -40.337 8.454 1.00 55.34 108 PRO A O 1
ATOM 900 N N . GLY A 1 109 ? -19.028 -40.480 10.625 1.00 51.84 109 GLY A N 1
ATOM 901 C CA . GLY A 1 109 ? -18.254 -41.667 10.994 1.00 51.84 109 GLY A CA 1
ATOM 902 C C . GLY A 1 109 ? -18.874 -42.974 10.528 1.00 51.84 109 GLY A C 1
ATOM 903 O O . GLY A 1 109 ? -20.037 -42.960 10.065 1.00 51.84 109 GLY A O 1
#

Foldseek 3Di:
DDDDDPPVVVVVVVVVVVVVVVVVVVVVVVVVVVVVVVVVVVVVVVCVVLVVQLVVQCVVVVHPDRDLQSSQVCCVPPPVNVVCCVVSPHDDDPVRVVVPDDPPPDDDD

InterPro domains:
  IPR009072 Histone-fold [G3DSA:1.10.20.10] (37-92)
  IPR009072 Histone-fold [SSF47113] (44-91)

Organism: Chenopodium quinoa (NCBI:txid63459)

Sequence (109 aa):
MQVWRSEVVFTVLLDNEVDRDRGRRRQKGEYLLAENIRLQLRREKLIELFSKDAYDFAVEDRKSFVGYKHLASVVCKEKRLDFLSDFVPEKITAEKALAERKPAETLPG

Solvent-accessible surface area (backbone atoms only — not comparable to full-atom values): 6477 Å² total; per-residue (Å²): 142,86,81,88,89,61,66,71,63,54,51,61,54,52,57,61,49,55,53,54,51,49,53,52,51,50,55,49,50,52,49,52,50,52,51,51,52,52,53,50,54,51,51,54,51,49,51,54,51,53,52,48,54,15,40,54,49,15,51,74,70,73,40,96,56,72,49,70,72,26,48,16,51,42,28,75,71,36,78,94,35,49,91,40,39,90,81,40,59,65,89,72,52,72,68,58,57,58,69,68,54,71,81,74,80,75,77,83,128

Secondary structure (DSSP, 8-state):
----SSHHHHHHHHHHHHHHHHHHHHHHHHHHHHHHHHHHHHHHHHHHHHHHHHHHHHHHTT-SS--HHHHHHHHHH-GGGGGGTTTS-----HHHHHHH-PPP-----

Radius of gyration: 30.31 Å; Cα contacts (8 Å, |Δi|>4): 47; chains: 1; bounding box: 71×54×73 Å

Nearest PDB structures (foldseek):
  8gpn-assembly1_G  TM=8.380E-01  e=1.510E-01  Xenopus laevis
  6hts-assembly1_O  TM=6.605E-01  e=1.232E-01  Homo sapiens
  7kbd-assembly1_G  TM=7.358E-01  e=2.428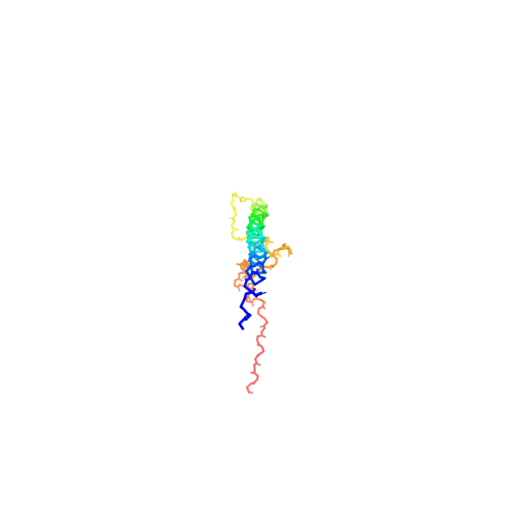E-01  Xenopus laevis
  2fj7-assembly1_C  TM=7.350E-01  e=4.471E-01  Xenopus laevis
  8ybj-assembly1_C  TM=6.975E-01  e=4.178E-01  Homo sapiens

=== Feature glossary ===
Key to the feature types in this record:

Secondary structure (8-state, DSSP). Secondary structure is the local, repeating backbone conformation. DSSP classifies it into eight states by reading the hydrogen-bond network: three helix types (H, G, I), two β types (E, B), two non-regular types (T, S), and unstructured coil (-).

Backbone torsions (φ/ψ). Backbone dihedral angles. Every residue except chain termini has a φ (preceding-C → N → Cα → C) and a ψ (N → Cα → C → next-N). They are reported in degrees following the IUPAC sign convention. Secondary structure is essentially a statement about which (φ, ψ) basin each residue occupies.

Predicted aligned error. Predicted Aligned Error (PAE) is an AlphaFold confidence matrix: entry (i, j) is the expected error in the position of residue j, in ångströms, when the prediction is superimposed on the true structure at residue i. Low PAE within a block of residues means that block is internally rigid and well-predicted; high PAE between two blocks means their relative placement is uncertain even if each block individually is confident.

B-factor. B-factor (Debye–Waller factor) reflects atomic displacement in the crystal lattice. It is an experimental observable (units Å²), not a prediction; low values mean the atom is pinned down, high values mean it moves or is heterogeneous across the crystal.

Secondary structure (3-state, P-SEA). Three-state secondary structure (P-SEA) collapses the eight DSSP classes into helix (a), strand (b), and coil (c). P-SEA assigns these from Cα geometry alone — distances and angles — without requiring backbone oxygens, so it works on any Cα trace.

Sequence. Primary structure: the covalent order of the twenty standard amino acids along the backbone. Two proteins with the same sequence will (almost always) fold to the same structure; two with 30% identity often share a fold but not the details.

pLDDT. pLDDT is the predicted lDDT-Cα score: AlphaFold's confidence that the local environment of each residue (all inter-atomic distances within 15 Å) is correctly placed. It is a per-residue number between 0 and 100, with higher meaning more reliable.

InterPro / GO / CATH / organism. Functional annotations link the protein to curated databases. InterPro entries identify conserved domains and families by matching the sequence against member-database signatures (Pfam, PROSITE, CDD, …). Gene Ontology (GO) terms describe molecular function, biological process, and cellular component in a controlled vocabulary. CATH places the structure in a hierarchical fold classification (Class/Architecture/Topology/Homologous-superfamily). The organism is the source species.

Contact-map, Ramachandran, and PAE plots. Three diagnostic plots accompany the record. The Cα contact map visualizes the tertiary structure as a 2D adjacency matrix (8 Å cutoff, sequence-local contacts suppressed). The Ramachandran plot shows the distribution of backbone (φ, ψ) torsions, with points in the α and β basins reflecting secondary structure content. The PAE plot shows AlphaFold's inter-residue confidence as a color matrix.

mmCIF coordinates. The m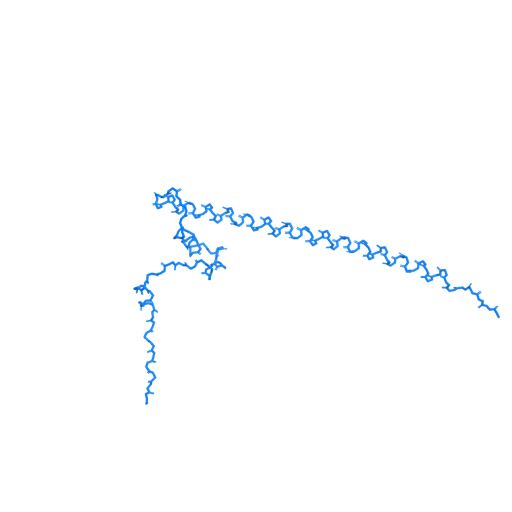mCIF table is the protein's shape written out atom by atom. For each backbone N, Cα, C, and carbonyl O, it records an (x, y, z) coordinate triple in Å plus the residue type, chain letter, and residue number.

Radius of gyration, Cα contacts, bounding box. Three whole-structure scalars: the radius of gyration (RMS distance of Cα from centroid, in Å), the count of Cα–Cα contacts (pairs closer than 8 Å and separated by more than four residues in sequence — i.e. tertiary, not local, contacts), and the bounding-box dimensions. Together they distinguish compact globular folds from extended fibres or disordered chains.

Foldseek 3Di. The Foldseek 3Di string encodes local tertiary geometry as a 20-letter alphabet — one character per residue — derived from the relative positions of nearby Cα atoms. Unlike the amino-acid sequence, 3Di is a direct function of the 3D structure, so two proteins with the same fold have similar 3Di strings even at low sequence identity.

Rendered structure images. Six rendered views show the 3D structure from the faces of a cube — i.e. along ±x, ±y, ±z. Rendering representation is drawn randomly per protein from cartoon (secondary-structure ribbons), sticks (backbone bonds), or molecular surface; coloring is either N→C rainbow (blue at the N-terminus through red at the C-terminus) or one color per chain.

Nearest PDB structures. The Foldseek neighbor list gives the closest experimentally determined structures in the PDB, ranked by structural alignment. TM-score near 1 means near-identical fold; near 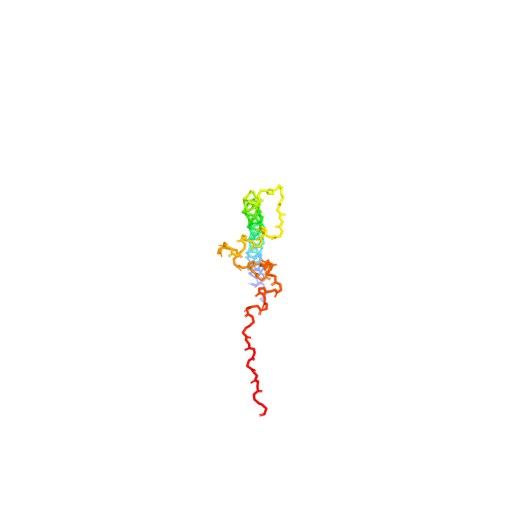0.3 means only rough topology match. This is how one finds what a novel AlphaFold prediction most resembles in the solved-structure universe.

Solvent-accessible surface area. SASA measures how much of the protein is reachable by solvent. It is computed by rolling a water-sized probe over the atomic surface and summing the exposed area (Å²). Per-residue SASA distinguishes core (buried, low SASA) from surface (exposed, high SASA) residues; total SASA is a whole-molecule size measure.